Protein AF-A0A954XDG3-F1 (afdb_monomer_lite)

Foldseek 3Di:
DVVVVVVVVQVVPPPVDHDQEEEDEDAPPDEDQDPVNVVCCVPPNQDQRYWYKYAHLNVLDIWIWGQDNDPVPRIDTDQADDQDDPPVCVVVSVVVVCQQCLVDPDDDPPVDCPDPPVDGDRRNNRHDPPCPVVVVVVVVVVVVVVVVVVVVCCVVVDDDPPDPPVVVVVVVVVVVVVD

Radius of gyration: 33.52 Å; chains: 1; bounding box: 81×83×74 Å

Secondary structure (DSSP, 8-state):
-HHHHHHHHHHHS-TT----EEEEE-TTT-S---HHHHHHHHHHS-STT-EEEEEETTTTEEEEEEE---SSSSEEE-S-------GGGHHHHHHHHHHHTTSSPPPP-TTS--TT-SSPPP----S--TTHHHHHHHHHHHHHHHHHHHHHHHHHHSPPP----HHHHHHHHHHHT--

pLDDT: mean 76.62, std 15.87, range [38.91, 96.69]

Structure (mmCIF, N/CA/C/O backbone):
data_AF-A0A954XDG3-F1
#
_entry.id   AF-A0A954XDG3-F1
#
loop_
_atom_site.group_PDB
_atom_site.id
_atom_site.type_symbol
_atom_site.label_atom_id
_atom_site.label_alt_id
_atom_site.label_comp_id
_atom_site.label_asym_id
_atom_site.label_entity_id
_atom_site.label_seq_id
_atom_site.pdbx_PDB_ins_code
_atom_site.Cartn_x
_atom_site.Cartn_y
_atom_site.Cartn_z
_atom_site.occupancy
_atom_site.B_iso_or_equiv
_atom_site.auth_seq_id
_atom_site.auth_comp_id
_atom_site.auth_asym_id
_atom_site.auth_atom_id
_atom_site.pdbx_PDB_model_num
ATOM 1 N N . GLU A 1 1 ? -0.488 22.917 13.596 1.00 57.91 1 GLU A N 1
ATOM 2 C CA . GLU A 1 1 ? -1.842 22.960 13.000 1.00 57.91 1 GLU A CA 1
ATOM 3 C C . GLU A 1 1 ? -2.257 21.667 12.281 1.00 57.91 1 GLU A C 1
ATOM 5 O O . GLU A 1 1 ? -3.209 21.049 12.736 1.00 57.91 1 GLU A O 1
ATOM 10 N N . THR A 1 2 ? -1.577 21.178 11.231 1.00 58.59 2 THR A N 1
ATOM 11 C CA . THR A 1 2 ? -2.041 19.975 10.484 1.00 58.59 2 THR A CA 1
ATOM 12 C C . THR A 1 2 ? -2.008 18.666 11.292 1.00 58.59 2 THR A C 1
ATOM 14 O O . THR A 1 2 ? -2.936 17.867 11.212 1.00 58.59 2 THR A O 1
ATOM 17 N N . TRP A 1 3 ? -0.974 18.454 12.113 1.00 61.69 3 TRP A N 1
ATOM 18 C CA . TRP A 1 3 ? -0.787 17.210 12.879 1.00 61.69 3 TRP A CA 1
ATOM 19 C C . TRP A 1 3 ? -1.706 17.089 14.098 1.00 61.69 3 TRP A C 1
ATOM 21 O O . TRP A 1 3 ? -2.221 16.012 14.382 1.00 61.69 3 TRP A O 1
ATOM 31 N N . GLU A 1 4 ? -1.988 18.204 14.775 1.00 65.38 4 GLU A N 1
ATOM 32 C CA . GLU A 1 4 ? -2.958 18.252 15.880 1.00 65.38 4 GLU A CA 1
ATOM 33 C C . GLU A 1 4 ? -4.371 17.906 15.405 1.00 65.38 4 GLU A C 1
ATOM 35 O O . GLU A 1 4 ? -5.149 17.314 16.151 1.00 65.38 4 GLU A O 1
ATOM 40 N N . LYS A 1 5 ? -4.694 18.233 14.147 1.00 70.31 5 LYS A N 1
ATOM 41 C CA . LYS A 1 5 ? -5.967 17.865 13.532 1.00 70.31 5 LYS A CA 1
ATOM 42 C C . LYS A 1 5 ? -6.102 16.349 13.369 1.00 70.31 5 LYS A C 1
ATOM 44 O O . LYS A 1 5 ? -7.153 15.822 13.707 1.00 70.31 5 LYS A O 1
ATOM 49 N N . ILE A 1 6 ? -5.047 15.652 12.931 1.00 66.19 6 ILE A N 1
ATOM 50 C CA . ILE A 1 6 ? -5.046 14.183 12.793 1.00 66.19 6 ILE A CA 1
ATOM 51 C C . ILE A 1 6 ? -5.203 13.512 14.158 1.00 66.19 6 ILE A C 1
ATOM 53 O O . ILE A 1 6 ? -6.022 12.607 14.301 1.00 66.19 6 ILE A O 1
ATOM 57 N N . THR A 1 7 ? -4.470 13.975 15.177 1.00 68.44 7 THR A N 1
ATOM 58 C CA . THR A 1 7 ? -4.616 13.454 16.545 1.00 68.44 7 THR A CA 1
ATOM 59 C C . THR A 1 7 ? -6.043 13.637 17.051 1.00 68.44 7 THR A C 1
ATOM 61 O O . THR A 1 7 ? -6.648 12.681 17.527 1.00 68.44 7 THR A O 1
ATOM 64 N N . ARG A 1 8 ? -6.611 14.837 16.874 1.00 73.62 8 ARG A N 1
ATOM 65 C CA . ARG A 1 8 ? -7.985 15.146 17.282 1.00 73.62 8 ARG A CA 1
ATOM 66 C C . ARG A 1 8 ? -9.009 14.297 16.535 1.00 73.62 8 ARG A C 1
ATOM 68 O O . ARG A 1 8 ? -9.916 13.764 17.157 1.00 73.62 8 ARG A O 1
ATOM 75 N N . GLU A 1 9 ? -8.881 14.152 15.220 1.00 71.69 9 GLU A N 1
ATOM 76 C CA . GLU A 1 9 ? -9.778 13.295 14.439 1.00 71.69 9 GLU A CA 1
ATOM 77 C C . GLU A 1 9 ? -9.687 11.842 14.907 1.00 71.69 9 GLU A C 1
ATOM 79 O O . GLU A 1 9 ? -10.722 11.216 15.114 1.00 71.69 9 GLU A O 1
ATOM 84 N N . ARG A 1 10 ? -8.479 11.329 15.177 1.00 69.12 10 ARG A N 1
ATOM 85 C CA . ARG A 1 10 ? -8.280 9.974 15.711 1.00 69.12 10 ARG A CA 1
ATOM 86 C C . ARG A 1 10 ? -8.933 9.777 17.081 1.00 69.12 10 ARG A C 1
ATOM 88 O O . ARG A 1 10 ? -9.457 8.703 17.340 1.00 69.12 10 ARG A O 1
ATOM 95 N N . GLU A 1 11 ? -8.902 10.788 17.945 1.00 69.62 11 GLU A N 1
ATOM 96 C CA . GLU A 1 11 ? -9.567 10.762 19.257 1.00 69.62 11 GLU A CA 1
ATOM 97 C C . GLU A 1 11 ? -11.096 10.851 19.157 1.00 69.62 11 GLU A C 1
ATOM 99 O O . GLU A 1 11 ? -11.797 10.347 20.031 1.00 69.62 11 GLU A O 1
ATOM 104 N N . LEU A 1 12 ? -11.616 11.470 18.094 1.00 75.50 12 LEU A N 1
ATOM 105 C CA . LEU A 1 12 ? -13.051 11.586 17.828 1.00 75.50 12 LEU A CA 1
ATOM 106 C C . LEU A 1 12 ? -13.643 10.349 17.136 1.00 75.50 12 LEU A C 1
ATOM 108 O O . LEU A 1 12 ? -14.869 10.242 17.046 1.00 75.50 12 LEU A O 1
ATOM 112 N N . PHE A 1 13 ? -12.812 9.425 16.635 1.00 70.50 13 PHE A N 1
ATOM 113 C CA . PHE A 1 13 ? -13.305 8.182 16.047 1.00 70.50 13 PHE A CA 1
ATOM 114 C C . PHE A 1 13 ? -14.036 7.340 17.108 1.00 70.50 13 PHE A C 1
ATOM 116 O O . PHE A 1 13 ? -13.550 7.216 18.236 1.00 70.50 13 PHE A O 1
ATOM 123 N N . PRO A 1 14 ? -15.200 6.749 16.772 1.00 75.62 14 PRO A N 1
ATOM 124 C CA . PRO A 1 14 ? -15.924 5.875 17.688 1.00 75.62 14 PRO A CA 1
ATOM 125 C C . PRO A 1 14 ? -15.018 4.772 18.235 1.00 75.62 14 PRO A C 1
ATOM 127 O O . PRO A 1 14 ? -14.238 4.196 17.486 1.00 75.62 14 PRO A O 1
ATOM 130 N N . ALA A 1 15 ? -15.154 4.420 19.516 1.00 71.62 15 ALA A N 1
ATOM 131 C CA . ALA A 1 15 ? -14.307 3.401 20.153 1.00 71.62 15 ALA A CA 1
ATOM 132 C C . ALA A 1 15 ? -14.376 2.018 19.468 1.00 71.62 15 ALA A C 1
ATOM 134 O O . ALA A 1 15 ? -13.465 1.206 19.597 1.00 71.62 15 ALA A O 1
ATOM 135 N N . GLU A 1 16 ? -15.459 1.760 18.734 1.00 77.62 16 GLU A N 1
ATOM 136 C CA . GLU A 1 16 ? -15.683 0.557 17.925 1.00 77.62 16 GLU A CA 1
ATOM 137 C C . GLU A 1 16 ? -14.979 0.580 16.554 1.00 77.62 16 GLU A C 1
ATOM 139 O O . GLU A 1 16 ? -14.867 -0.457 15.902 1.00 77.62 16 GLU A O 1
ATOM 144 N N . LEU A 1 17 ? -14.482 1.741 16.116 1.00 76.44 17 LEU A N 1
ATOM 145 C CA . LEU A 1 17 ? -13.760 1.933 14.863 1.00 76.44 17 LEU A CA 1
ATOM 146 C C . LEU A 1 17 ? -12.324 2.359 15.154 1.00 76.44 17 LEU A C 1
ATOM 148 O O . LEU A 1 17 ? -12.042 3.501 15.508 1.00 76.44 17 LEU A O 1
ATOM 152 N N . GLN A 1 18 ? -11.390 1.437 14.947 1.00 75.62 18 GLN A N 1
ATOM 153 C CA . GLN A 1 18 ? -9.973 1.741 15.051 1.00 75.62 18 GLN A CA 1
ATOM 154 C C . GLN A 1 18 ? -9.417 2.167 13.690 1.00 75.62 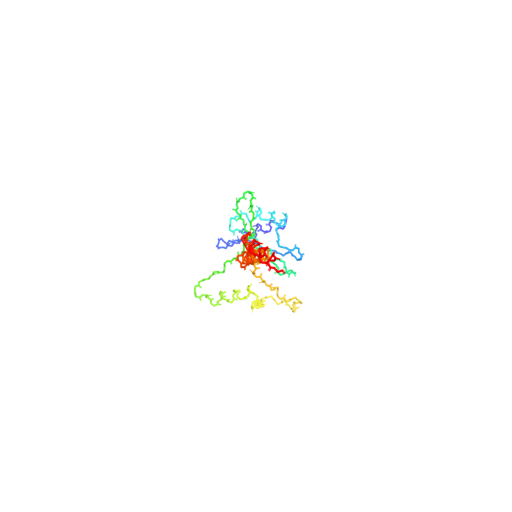18 GLN A C 1
ATOM 156 O O . GLN A 1 18 ? -9.624 1.497 12.678 1.00 75.62 18 GLN A O 1
ATOM 161 N N . MET A 1 19 ? -8.656 3.259 13.672 1.00 81.62 19 MET A N 1
ATOM 162 C CA . MET A 1 19 ? -7.829 3.612 12.522 1.00 81.62 19 MET A CA 1
ATOM 163 C C . MET A 1 19 ? -6.687 2.593 12.393 1.00 81.62 19 MET A C 1
ATOM 165 O O . MET A 1 19 ? -5.922 2.411 13.337 1.00 81.62 19 MET A O 1
ATOM 169 N N . VAL A 1 20 ? -6.599 1.924 11.241 1.00 85.75 20 VAL A N 1
ATOM 170 C CA . VAL A 1 20 ? -5.645 0.823 10.982 1.00 85.75 20 VAL A CA 1
ATOM 171 C C . VAL A 1 20 ? -4.482 1.224 10.074 1.00 85.75 20 VAL A C 1
ATOM 173 O O . VAL A 1 20 ? -3.655 0.395 9.715 1.00 85.75 20 VAL A O 1
ATOM 176 N N . GLY A 1 21 ? -4.426 2.479 9.636 1.00 89.69 21 GLY A N 1
ATOM 177 C CA . GLY A 1 21 ? -3.402 2.908 8.699 1.00 89.69 21 GLY A CA 1
ATOM 178 C C . GLY A 1 21 ? -3.742 4.186 7.956 1.00 89.69 21 GLY A C 1
ATOM 179 O O . GLY A 1 21 ? -4.712 4.877 8.274 1.00 89.69 21 GLY A O 1
ATOM 180 N N . TRP A 1 22 ? -2.935 4.466 6.939 1.00 90.31 22 TRP A N 1
ATOM 181 C CA . TRP A 1 22 ? -3.052 5.641 6.084 1.00 90.31 22 TRP A CA 1
ATOM 182 C C . TRP A 1 22 ? -2.593 5.334 4.657 1.00 90.31 22 TRP A C 1
ATOM 184 O O . TRP A 1 22 ? -1.975 4.302 4.388 1.00 90.31 22 TRP A O 1
ATOM 194 N N . TYR A 1 23 ? -2.928 6.218 3.720 1.00 92.81 23 TYR A N 1
ATOM 195 C CA . TYR A 1 23 ? -2.488 6.096 2.336 1.00 92.81 23 TYR A CA 1
ATOM 196 C C . TYR A 1 23 ? -2.166 7.460 1.737 1.00 92.81 23 TYR A C 1
ATOM 198 O O . TYR A 1 23 ? -2.760 8.472 2.118 1.00 92.81 23 TYR A O 1
ATOM 206 N N . HIS A 1 24 ? -1.259 7.474 0.765 1.00 92.06 24 HIS A N 1
ATOM 207 C CA . HIS A 1 24 ? -0.933 8.660 -0.020 1.00 92.06 24 HIS A CA 1
ATOM 208 C C . HIS A 1 24 ? -0.394 8.293 -1.403 1.00 92.06 24 HIS A C 1
ATOM 210 O O . HIS A 1 24 ? -0.148 7.127 -1.729 1.00 92.06 24 HIS A O 1
ATOM 216 N N . THR A 1 25 ? -0.240 9.309 -2.248 1.00 91.06 25 THR A N 1
ATOM 217 C CA . THR A 1 25 ? 0.239 9.149 -3.621 1.00 91.06 25 THR A CA 1
ATOM 218 C C . THR A 1 25 ? 1.624 9.743 -3.815 1.00 91.06 25 THR A C 1
ATOM 220 O O . THR A 1 25 ? 1.877 10.859 -3.364 1.00 91.06 25 THR A O 1
ATOM 223 N N . HIS A 1 26 ? 2.458 9.057 -4.591 1.00 93.25 26 HIS A N 1
ATOM 224 C CA . HIS A 1 26 ? 3.736 9.534 -5.119 1.00 93.25 26 HIS A CA 1
ATOM 225 C C . HIS A 1 26 ? 3.669 9.559 -6.655 1.00 93.25 26 HIS A C 1
ATOM 227 O O . HIS A 1 26 ? 4.017 8.564 -7.290 1.00 93.25 26 HIS A O 1
ATOM 233 N N . PRO A 1 27 ? 3.180 10.647 -7.280 1.00 92.81 27 PRO A N 1
ATOM 234 C CA . PRO A 1 27 ? 3.069 10.709 -8.735 1.00 92.81 27 PRO A CA 1
ATOM 235 C C . PRO A 1 27 ? 4.447 10.663 -9.412 1.00 92.81 27 PRO A C 1
ATOM 237 O O . PRO A 1 27 ? 5.225 11.605 -9.291 1.00 92.81 27 PRO A O 1
ATOM 240 N N . ASP A 1 28 ? 4.732 9.571 -10.125 1.00 91.12 28 ASP A N 1
ATOM 241 C CA . ASP A 1 28 ? 5.955 9.329 -10.910 1.00 91.12 28 ASP A CA 1
ATOM 242 C C . ASP A 1 28 ? 7.279 9.272 -10.118 1.00 91.12 28 ASP A C 1
ATOM 244 O O . ASP A 1 28 ? 8.370 9.425 -10.671 1.00 91.12 28 ASP A O 1
ATOM 248 N N . TRP A 1 29 ? 7.223 9.034 -8.808 1.00 92.38 29 TRP A N 1
ATOM 249 C CA . TRP A 1 29 ? 8.427 8.895 -7.970 1.00 92.38 29 TRP A CA 1
ATOM 250 C C . TRP A 1 29 ? 8.726 7.433 -7.623 1.00 92.38 29 TRP A C 1
ATOM 252 O O . TRP A 1 29 ? 9.826 7.110 -7.172 1.00 92.38 29 TRP A O 1
ATOM 262 N N . GLY A 1 30 ? 7.775 6.530 -7.863 1.00 90.19 30 GLY A N 1
ATOM 263 C CA . GLY A 1 30 ? 7.811 5.157 -7.388 1.00 90.19 30 GLY A CA 1
ATOM 264 C C . GLY A 1 30 ? 7.286 4.991 -5.959 1.00 90.19 30 GLY A C 1
ATOM 265 O O . GLY A 1 30 ? 6.835 5.923 -5.293 1.00 90.19 30 GLY A O 1
ATOM 266 N N . VAL A 1 31 ? 7.338 3.747 -5.491 1.00 91.88 31 VAL A N 1
ATOM 267 C CA . VAL A 1 31 ? 6.664 3.294 -4.272 1.00 91.88 31 VAL A CA 1
ATOM 268 C C . VAL A 1 31 ? 7.683 3.034 -3.168 1.00 91.88 31 VAL A C 1
ATOM 270 O O . VAL A 1 31 ? 8.338 1.992 -3.135 1.00 91.88 31 VAL A O 1
ATOM 273 N N . PHE A 1 32 ? 7.801 3.984 -2.248 1.00 93.94 32 PHE A N 1
ATOM 274 C CA . PHE A 1 32 ? 8.661 3.914 -1.068 1.00 93.94 32 PHE A CA 1
ATOM 275 C C . PHE A 1 32 ? 8.136 4.869 0.010 1.00 93.94 32 PHE A C 1
ATOM 277 O O . PHE A 1 32 ? 7.343 5.758 -0.294 1.00 93.94 32 PHE A O 1
ATOM 284 N N . LEU A 1 33 ? 8.596 4.701 1.250 1.00 92.69 33 LEU A N 1
ATOM 285 C CA . LEU A 1 33 ? 8.360 5.667 2.323 1.00 92.69 33 LEU A CA 1
ATOM 286 C C . LEU A 1 33 ? 9.531 6.648 2.388 1.00 92.69 33 LEU A C 1
ATOM 288 O O . LEU A 1 33 ? 10.679 6.251 2.592 1.00 92.69 33 LEU A O 1
ATOM 292 N N . SER A 1 34 ? 9.242 7.930 2.191 1.00 93.06 34 SER A N 1
ATOM 293 C CA . SER A 1 34 ? 10.193 9.022 2.372 1.00 93.06 34 SER A CA 1
ATOM 294 C C . SER A 1 34 ? 10.511 9.250 3.855 1.00 93.06 34 SER A C 1
ATOM 296 O O . SER A 1 34 ? 9.876 8.692 4.749 1.00 93.06 34 SER A O 1
ATOM 298 N N . HIS A 1 35 ? 11.478 10.124 4.143 1.00 90.81 35 HIS A N 1
ATOM 299 C CA . HIS A 1 35 ? 11.792 10.493 5.526 1.00 90.81 35 HIS A CA 1
ATOM 300 C C . HIS A 1 35 ? 10.597 11.144 6.248 1.00 90.81 35 HIS A C 1
ATOM 302 O O . HIS A 1 35 ? 10.382 10.902 7.433 1.00 90.81 35 HIS A O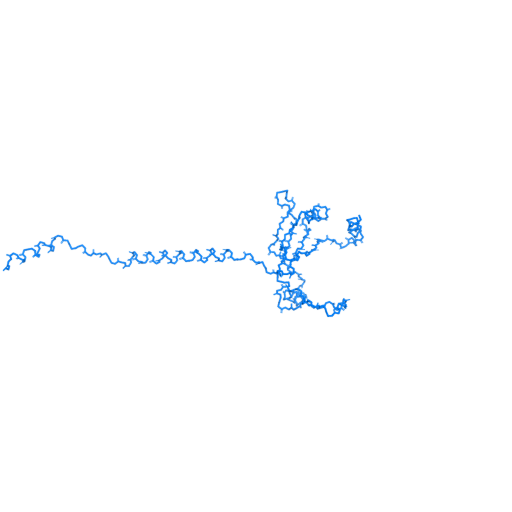 1
ATOM 308 N N . MET A 1 36 ? 9.793 11.931 5.524 1.00 91.12 36 MET A N 1
ATOM 309 C CA . MET A 1 36 ? 8.563 12.519 6.061 1.00 91.12 36 MET A CA 1
ATOM 310 C C . MET A 1 36 ? 7.501 11.444 6.323 1.00 91.12 36 MET A C 1
ATOM 312 O O . MET A 1 36 ? 6.838 11.475 7.355 1.00 91.12 36 MET A O 1
ATOM 316 N N . ASP A 1 37 ? 7.380 10.455 5.437 1.00 93.19 37 ASP A N 1
ATOM 317 C CA . ASP A 1 37 ? 6.424 9.358 5.625 1.00 93.19 37 ASP A CA 1
ATOM 318 C C . ASP A 1 37 ? 6.801 8.506 6.839 1.00 93.19 37 ASP A C 1
ATOM 320 O O . ASP A 1 37 ? 5.945 8.146 7.644 1.00 93.19 37 ASP A O 1
ATOM 324 N N . MET A 1 38 ? 8.099 8.249 7.020 1.00 91.81 38 MET A N 1
ATOM 325 C CA . MET A 1 38 ? 8.615 7.573 8.208 1.00 91.81 38 MET A CA 1
ATOM 326 C C . MET A 1 38 ? 8.307 8.360 9.482 1.00 91.81 38 MET A C 1
ATOM 328 O O . MET A 1 38 ? 7.893 7.758 10.465 1.00 91.81 38 MET A O 1
ATOM 332 N N . PHE A 1 39 ? 8.413 9.693 9.469 1.00 90.69 39 PHE A N 1
ATOM 333 C CA . PHE A 1 39 ? 8.003 10.514 10.611 1.00 90.69 39 PHE A CA 1
ATOM 334 C C . PHE A 1 39 ? 6.522 10.299 10.975 1.00 90.69 39 PHE A C 1
ATOM 336 O O . PHE A 1 39 ? 6.197 10.169 12.155 1.00 90.69 39 PHE A O 1
ATOM 343 N N . ILE A 1 40 ? 5.628 10.208 9.987 1.00 88.00 40 ILE A N 1
ATOM 344 C CA . ILE A 1 40 ? 4.197 9.950 10.216 1.00 88.00 40 ILE A CA 1
ATOM 345 C C . ILE A 1 40 ? 3.990 8.557 10.812 1.00 88.00 40 ILE A C 1
ATOM 347 O O . ILE A 1 40 ? 3.289 8.410 11.817 1.00 88.00 40 ILE A O 1
ATOM 351 N N . CYS A 1 41 ? 4.624 7.542 10.224 1.00 89.94 41 CYS A N 1
ATOM 352 C CA . CYS A 1 41 ? 4.554 6.175 10.728 1.00 89.94 41 CYS A CA 1
ATOM 353 C C . CYS A 1 41 ? 5.031 6.096 12.182 1.00 89.94 41 CYS A C 1
ATOM 355 O O . CYS A 1 41 ? 4.317 5.588 13.041 1.00 89.94 41 CYS A O 1
ATOM 357 N N . ASP A 1 42 ? 6.178 6.699 12.479 1.00 88.94 42 ASP A N 1
ATOM 358 C CA . ASP A 1 42 ? 6.822 6.657 13.789 1.00 88.94 42 ASP A CA 1
ATOM 359 C C . ASP A 1 42 ? 5.961 7.239 14.916 1.00 88.94 42 ASP A C 1
ATOM 361 O O . ASP A 1 42 ? 5.987 6.725 16.038 1.00 88.94 42 ASP A O 1
ATOM 365 N N . HIS A 1 43 ? 5.207 8.302 14.627 1.00 87.56 43 HIS A N 1
ATOM 366 C CA . HIS A 1 43 ? 4.449 9.045 15.635 1.00 87.56 43 HIS A CA 1
ATOM 367 C C . HIS A 1 43 ? 2.973 8.638 15.707 1.00 87.56 43 HIS A C 1
ATOM 369 O O . HIS A 1 43 ? 2.367 8.739 16.775 1.00 87.56 43 HIS A O 1
ATOM 375 N N . PHE A 1 44 ? 2.384 8.174 14.600 1.00 85.75 44 PHE A N 1
ATOM 376 C CA . PHE A 1 44 ? 0.938 7.941 14.514 1.00 85.75 44 PHE A CA 1
ATOM 377 C C . PHE A 1 44 ? 0.547 6.494 14.207 1.00 85.75 44 PHE A C 1
ATOM 379 O O . PHE A 1 44 ? -0.527 6.084 14.654 1.00 85.75 44 PHE A O 1
ATOM 386 N N . PHE A 1 45 ? 1.400 5.743 13.501 1.00 87.12 45 PHE A N 1
ATOM 387 C CA . PHE A 1 45 ? 1.103 4.425 12.922 1.00 87.12 45 PHE A CA 1
ATOM 388 C C . PHE A 1 45 ? 2.228 3.408 13.190 1.00 87.12 45 PHE A C 1
ATOM 390 O O . PHE A 1 45 ? 2.755 2.777 12.274 1.00 87.12 45 PHE A O 1
ATOM 397 N N . ASN A 1 46 ? 2.644 3.297 14.452 1.00 86.62 46 ASN A N 1
ATOM 398 C CA . ASN A 1 46 ? 3.787 2.491 14.891 1.00 86.62 46 ASN A CA 1
ATOM 399 C C . ASN A 1 46 ? 3.380 1.192 15.611 1.00 86.62 46 ASN A C 1
ATOM 401 O O . ASN A 1 46 ? 4.180 0.605 16.348 1.00 86.62 46 ASN A O 1
ATOM 405 N N . LYS A 1 47 ? 2.131 0.745 15.445 1.00 86.88 47 LYS A N 1
ATOM 406 C CA . LYS A 1 47 ? 1.643 -0.517 16.011 1.00 86.88 47 LYS A CA 1
ATOM 407 C C . LYS A 1 47 ? 1.749 -1.641 14.980 1.00 86.88 47 LYS A C 1
ATOM 409 O O . LYS A 1 47 ? 1.637 -1.380 13.789 1.00 86.88 47 LYS A O 1
ATOM 414 N N . PRO A 1 48 ? 1.857 -2.912 15.407 1.00 84.00 48 PRO A N 1
ATOM 415 C CA . PRO A 1 48 ? 2.018 -4.046 14.487 1.00 84.00 48 PRO A CA 1
ATOM 416 C C . PRO A 1 48 ? 0.926 -4.216 13.417 1.00 84.00 48 PRO A C 1
ATOM 418 O O . PRO A 1 48 ? 1.169 -4.853 12.398 1.00 84.00 48 PRO A O 1
ATOM 421 N N . LEU A 1 49 ? -0.284 -3.699 13.656 1.00 84.81 49 LEU A N 1
ATOM 422 C CA . LEU A 1 49 ? -1.402 -3.769 12.705 1.00 84.81 49 LEU A CA 1
ATOM 423 C C . LEU A 1 49 ? -1.565 -2.495 11.873 1.00 84.81 49 LEU A C 1
ATOM 425 O O . LEU A 1 49 ? -2.444 -2.452 11.014 1.00 84.81 49 LEU A O 1
ATOM 429 N N . ASP A 1 50 ? -0.746 -1.477 12.128 1.00 88.75 50 ASP A N 1
ATOM 430 C CA . ASP A 1 50 ? -0.794 -0.246 11.363 1.00 88.75 50 ASP A CA 1
ATOM 431 C C . ASP A 1 50 ? -0.088 -0.446 10.018 1.00 88.75 50 ASP A C 1
ATOM 433 O O . ASP A 1 50 ? 1.011 -1.010 9.933 1.00 88.75 50 ASP A O 1
ATOM 437 N N . VAL A 1 51 ? -0.735 0.023 8.953 1.00 91.69 51 VAL A N 1
ATOM 438 C CA . VAL A 1 51 ? -0.232 -0.098 7.582 1.00 91.69 51 VAL A CA 1
ATOM 439 C C . VAL A 1 51 ? -0.192 1.247 6.860 1.00 91.69 51 VAL A C 1
ATOM 441 O O . VAL A 1 51 ? -1.024 2.124 7.090 1.00 91.69 51 VAL A O 1
ATOM 444 N N . ALA A 1 52 ? 0.760 1.400 5.942 1.00 94.12 52 ALA A N 1
ATOM 445 C CA . ALA A 1 52 ? 0.815 2.521 5.008 1.00 94.12 52 ALA A CA 1
ATOM 446 C C . ALA A 1 52 ? 0.689 2.016 3.566 1.00 94.12 52 ALA A C 1
ATOM 448 O O . ALA A 1 52 ? 1.383 1.075 3.177 1.00 94.12 52 ALA A O 1
ATOM 449 N N . LEU A 1 53 ? -0.178 2.638 2.767 1.00 93.06 53 LEU A N 1
ATOM 450 C CA . LEU A 1 53 ? -0.308 2.362 1.336 1.00 93.06 53 LEU A CA 1
ATOM 451 C C . LEU A 1 53 ? 0.235 3.532 0.517 1.00 93.06 53 LEU A C 1
ATOM 453 O O . LEU A 1 53 ? -0.327 4.624 0.540 1.00 93.06 53 LEU A O 1
ATOM 457 N N . VAL A 1 54 ? 1.273 3.270 -0.273 1.00 92.62 54 VAL A N 1
ATOM 458 C CA . VAL A 1 54 ? 1.813 4.238 -1.237 1.00 92.62 54 VAL A CA 1
ATOM 459 C C . VAL A 1 54 ? 1.368 3.849 -2.639 1.00 92.62 54 VAL A C 1
ATOM 461 O O . VAL A 1 54 ? 1.521 2.693 -3.044 1.00 92.62 54 VAL A O 1
ATOM 464 N N . ILE A 1 55 ? 0.819 4.809 -3.381 1.00 90.25 55 ILE A N 1
ATOM 465 C CA . ILE A 1 55 ? 0.301 4.608 -4.739 1.00 90.25 55 ILE A CA 1
ATOM 466 C C . ILE A 1 55 ? 1.042 5.532 -5.706 1.00 90.25 55 ILE A C 1
ATOM 468 O O . ILE A 1 55 ? 1.037 6.747 -5.526 1.00 90.25 55 ILE A O 1
ATOM 472 N N . ASP A 1 56 ? 1.621 4.980 -6.769 1.00 87.38 56 ASP A N 1
ATOM 473 C CA . ASP A 1 56 ? 2.114 5.766 -7.901 1.00 87.38 56 ASP A CA 1
ATOM 474 C C . ASP A 1 56 ? 1.127 5.629 -9.074 1.00 87.38 56 ASP A C 1
ATOM 476 O O . ASP A 1 56 ? 1.164 4.630 -9.806 1.00 87.38 56 ASP A O 1
ATOM 480 N N . PRO A 1 57 ? 0.212 6.601 -9.260 1.00 84.06 57 PRO A N 1
ATOM 481 C CA . PRO A 1 57 ? -0.794 6.523 -10.314 1.00 84.06 57 PRO A CA 1
ATOM 482 C C . PRO A 1 57 ? -0.188 6.636 -11.718 1.00 84.06 57 PRO A C 1
ATOM 484 O O . PRO A 1 57 ? -0.745 6.076 -12.657 1.00 84.06 57 PRO A O 1
ATOM 487 N N . CYS A 1 58 ? 0.953 7.315 -11.870 1.00 83.56 58 CYS A N 1
ATOM 488 C CA . CYS A 1 58 ? 1.609 7.512 -13.162 1.00 83.56 58 CYS A CA 1
ATOM 489 C C . CYS A 1 58 ? 2.278 6.221 -13.647 1.00 83.56 58 CYS A C 1
ATOM 491 O O . CYS A 1 58 ? 2.237 5.903 -14.834 1.00 83.56 58 CYS A O 1
ATOM 493 N N . ARG A 1 59 ? 2.853 5.441 -12.724 1.00 81.75 59 ARG A N 1
ATOM 494 C CA . ARG A 1 59 ? 3.525 4.162 -13.028 1.00 81.75 59 ARG A CA 1
ATOM 495 C C . ARG A 1 59 ? 2.629 2.932 -12.868 1.00 81.75 59 ARG A C 1
ATOM 497 O O . ARG A 1 59 ? 3.052 1.807 -13.179 1.00 81.75 59 ARG A O 1
ATOM 504 N N . GLY A 1 60 ? 1.413 3.133 -12.356 1.00 79.62 60 GLY A N 1
ATOM 505 C CA . GLY A 1 60 ? 0.468 2.071 -12.012 1.00 79.62 60 GLY A CA 1
ATOM 506 C C . GLY A 1 60 ? 0.997 1.122 -10.931 1.00 79.62 60 GLY A C 1
ATOM 507 O O . GLY A 1 60 ? 0.617 -0.049 -10.920 1.00 79.62 60 GLY A O 1
ATOM 508 N N . ASP A 1 61 ? 1.901 1.600 -10.070 1.00 81.19 61 ASP A N 1
ATOM 509 C CA . ASP A 1 61 ? 2.570 0.815 -9.025 1.00 81.19 61 ASP A CA 1
ATOM 510 C C . ASP A 1 61 ? 1.980 1.129 -7.641 1.00 81.19 61 ASP A C 1
ATOM 512 O O . ASP A 1 61 ? 1.384 2.188 -7.423 1.00 81.19 61 ASP A O 1
ATOM 516 N N . ARG A 1 62 ? 2.115 0.194 -6.698 1.00 85.19 62 ARG A N 1
ATOM 517 C CA . ARG A 1 62 ? 1.689 0.382 -5.307 1.00 85.19 62 ARG A CA 1
ATOM 518 C C . ARG A 1 62 ? 2.482 -0.478 -4.334 1.00 85.19 62 ARG A C 1
ATOM 520 O O . ARG A 1 62 ? 3.090 -1.483 -4.701 1.00 85.19 62 ARG A O 1
ATOM 527 N N . GLY A 1 63 ? 2.428 -0.126 -3.059 1.00 89.12 63 GLY A N 1
ATOM 528 C CA . GLY A 1 63 ? 3.071 -0.909 -2.014 1.00 89.12 63 GLY A CA 1
ATOM 529 C C . GLY A 1 63 ? 2.427 -0.672 -0.671 1.00 89.12 63 GLY A C 1
ATOM 530 O O . GLY A 1 63 ? 2.216 0.467 -0.265 1.00 89.12 63 GLY A O 1
ATOM 531 N N . TRP A 1 64 ? 2.142 -1.777 0.002 1.00 91.94 64 TRP A N 1
ATOM 532 C CA . TRP A 1 64 ? 1.779 -1.787 1.406 1.00 91.94 64 TRP A CA 1
ATOM 533 C C . TRP A 1 64 ? 3.035 -1.920 2.249 1.00 91.94 64 TRP A C 1
ATOM 535 O O . TRP A 1 64 ? 3.912 -2.732 1.944 1.00 91.94 64 TRP A O 1
ATOM 545 N N . PHE A 1 65 ? 3.087 -1.156 3.324 1.00 92.62 65 PHE A N 1
ATOM 546 C CA . PHE A 1 65 ? 4.168 -1.141 4.286 1.00 92.62 65 PHE A CA 1
ATOM 547 C C . PHE A 1 65 ? 3.590 -1.452 5.661 1.00 92.62 65 PHE A C 1
ATOM 549 O O . PHE A 1 65 ? 2.672 -0.769 6.107 1.00 92.62 65 PHE A O 1
ATOM 556 N N . GLN A 1 66 ? 4.104 -2.498 6.302 1.00 90.50 66 GLN A N 1
ATOM 557 C CA . GLN A 1 66 ? 3.690 -2.913 7.640 1.00 90.50 66 GLN A CA 1
ATOM 558 C C . GLN A 1 66 ? 4.735 -2.503 8.671 1.00 90.50 66 GLN A C 1
ATOM 560 O O . GLN A 1 66 ? 5.940 -2.586 8.403 1.00 90.50 66 GLN A O 1
ATOM 565 N N . TRP A 1 67 ? 4.280 -2.139 9.864 1.00 89.94 67 TRP A N 1
ATOM 566 C CA . TRP A 1 67 ? 5.171 -1.953 10.999 1.00 89.94 67 TRP A CA 1
ATOM 567 C C . TRP A 1 67 ? 5.588 -3.305 11.584 1.00 89.94 67 TRP A C 1
ATOM 569 O O . TRP A 1 67 ? 4.746 -4.154 11.876 1.00 89.94 67 TRP A O 1
ATOM 579 N N . THR A 1 68 ? 6.887 -3.533 11.763 1.00 84.56 68 THR A N 1
ATOM 580 C CA . THR A 1 68 ? 7.389 -4.826 12.271 1.00 84.56 68 THR A CA 1
ATOM 581 C C . THR A 1 68 ? 7.579 -4.830 13.787 1.00 84.56 68 THR A C 1
ATOM 583 O O . THR A 1 68 ? 7.576 -5.893 14.403 1.00 84.56 68 THR A O 1
ATOM 586 N N . GLY A 1 69 ? 7.772 -3.653 14.390 1.00 79.19 69 GLY A N 1
ATOM 587 C CA . GLY A 1 69 ? 8.233 -3.519 15.773 1.00 79.19 69 GLY A CA 1
ATOM 588 C C . GLY A 1 69 ? 9.717 -3.860 15.990 1.00 79.19 69 GLY A C 1
ATOM 589 O O . GLY A 1 69 ? 10.195 -3.716 17.112 1.00 79.19 69 GLY A O 1
ATOM 590 N N . ASP A 1 70 ? 10.454 -4.272 14.951 1.00 84.44 70 ASP A N 1
ATOM 591 C CA . ASP A 1 70 ? 11.895 -4.538 15.014 1.00 84.44 70 ASP A CA 1
ATOM 592 C C . ASP A 1 70 ? 12.685 -3.221 14.868 1.00 84.44 70 ASP A C 1
ATOM 594 O O . ASP A 1 70 ? 12.500 -2.508 13.876 1.00 84.44 70 ASP A O 1
ATOM 598 N N . PRO A 1 71 ? 13.592 -2.876 15.802 1.00 80.06 71 PRO A N 1
ATOM 599 C CA . PRO A 1 71 ? 14.459 -1.704 15.674 1.00 80.06 71 PRO A CA 1
ATOM 600 C C . PRO A 1 71 ? 15.314 -1.679 14.396 1.00 80.06 71 PRO A C 1
ATOM 602 O O . PRO A 1 71 ? 15.624 -0.596 13.900 1.00 80.06 71 PRO A O 1
ATOM 605 N N . ASN A 1 72 ? 15.689 -2.844 13.860 1.00 84.25 72 ASN A N 1
ATOM 606 C CA . ASN A 1 72 ? 16.570 -2.970 12.697 1.00 84.25 72 ASN A CA 1
ATOM 607 C C . ASN A 1 72 ? 15.819 -2.950 11.358 1.00 84.25 72 ASN A C 1
ATOM 609 O O . ASN A 1 72 ? 16.393 -2.583 10.336 1.00 84.25 72 ASN A O 1
ATOM 613 N N . GLU A 1 73 ? 14.541 -3.325 11.349 1.00 85.50 73 GLU A N 1
ATOM 614 C CA . GLU A 1 73 ? 13.696 -3.354 10.150 1.00 85.50 73 GLU A CA 1
ATOM 615 C C . GLU A 1 73 ? 12.322 -2.777 10.483 1.00 85.50 73 GLU A C 1
ATOM 617 O O . GLU A 1 73 ? 11.310 -3.456 10.365 1.00 85.50 73 GLU A O 1
ATOM 622 N N . ARG A 1 74 ? 12.284 -1.519 10.930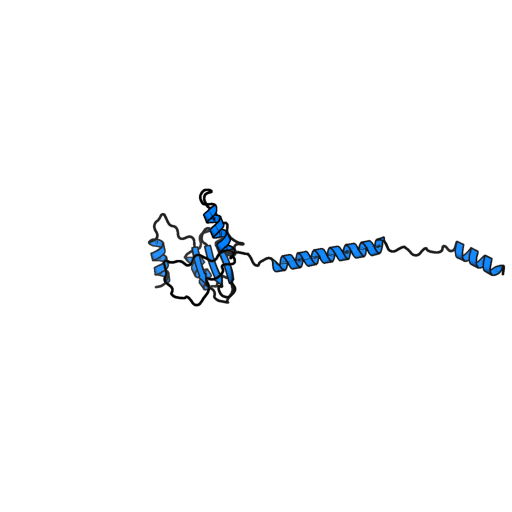 1.00 85.12 74 ARG A N 1
ATOM 623 C CA . ARG A 1 74 ? 11.086 -0.867 11.496 1.00 85.12 74 ARG A CA 1
ATOM 624 C C . ARG A 1 74 ? 9.831 -1.022 10.635 1.00 85.12 74 ARG A C 1
ATOM 626 O O . ARG A 1 74 ? 8.730 -1.195 11.155 1.00 85.12 74 ARG A O 1
ATOM 633 N N . VAL A 1 75 ? 10.018 -0.989 9.317 1.00 89.06 75 VAL A N 1
ATOM 634 C CA . VAL A 1 75 ? 8.961 -1.143 8.325 1.00 89.06 75 VAL A CA 1
ATOM 635 C C . VAL A 1 75 ? 9.378 -2.144 7.264 1.00 89.06 75 VAL A C 1
ATOM 637 O O . VAL A 1 75 ? 10.509 -2.113 6.782 1.00 89.06 75 VAL A O 1
ATOM 640 N N . ARG A 1 76 ? 8.422 -2.970 6.838 1.00 90.31 76 ARG A N 1
ATOM 641 C CA . ARG A 1 76 ? 8.594 -3.924 5.745 1.00 90.31 76 ARG A CA 1
ATOM 642 C C . ARG A 1 76 ? 7.565 -3.686 4.647 1.00 90.31 76 ARG A C 1
ATOM 644 O O . ARG A 1 76 ? 6.373 -3.586 4.935 1.00 90.31 76 ARG A O 1
ATOM 651 N N . ARG A 1 77 ? 7.997 -3.675 3.380 1.00 91.12 77 ARG A N 1
ATOM 652 C CA . ARG A 1 77 ? 7.068 -3.752 2.240 1.00 91.12 77 ARG A CA 1
ATOM 653 C C . ARG A 1 77 ? 6.462 -5.155 2.190 1.00 91.12 77 ARG A C 1
ATOM 655 O O . ARG A 1 77 ? 7.190 -6.142 2.121 1.00 91.12 77 ARG A O 1
ATOM 662 N N . THR A 1 78 ? 5.141 -5.253 2.239 1.00 88.06 78 THR A N 1
ATOM 663 C CA . THR A 1 78 ? 4.445 -6.543 2.148 1.00 88.06 78 THR A CA 1
ATOM 664 C C . THR A 1 78 ? 4.443 -7.042 0.700 1.00 88.06 78 THR A C 1
ATOM 666 O O . THR A 1 78 ? 4.408 -6.230 -0.226 1.00 88.06 78 THR A O 1
ATOM 669 N N . GLY A 1 79 ? 4.408 -8.362 0.505 1.00 82.31 79 GLY A N 1
ATOM 670 C CA . GLY A 1 79 ? 4.240 -8.971 -0.824 1.00 82.31 79 GLY A CA 1
ATOM 671 C C . GLY A 1 79 ? 2.800 -8.939 -1.358 1.00 82.31 79 GLY A C 1
ATOM 672 O O . GLY A 1 79 ? 2.537 -9.466 -2.432 1.00 82.31 79 GLY A O 1
ATOM 673 N N . GLY A 1 80 ? 1.845 -8.372 -0.611 1.00 78.38 80 GLY A N 1
ATOM 674 C CA . GLY A 1 80 ? 0.436 -8.331 -0.993 1.00 78.38 80 GLY A CA 1
ATOM 675 C C . GLY A 1 80 ? -0.503 -8.373 0.208 1.00 78.38 80 GLY A C 1
ATOM 676 O O . GLY A 1 80 ? -0.100 -8.150 1.348 1.00 78.38 80 GLY A O 1
ATOM 677 N N . PHE A 1 81 ? -1.771 -8.674 -0.054 1.00 80.88 81 PHE A N 1
ATOM 678 C CA . PHE A 1 81 ? -2.811 -8.777 0.965 1.00 80.88 81 PHE A CA 1
ATOM 679 C C . PHE A 1 81 ? -3.799 -9.889 0.619 1.00 80.88 81 PHE A C 1
ATOM 681 O O . PHE A 1 81 ? -3.962 -10.264 -0.542 1.00 80.88 81 PHE A O 1
ATOM 688 N N . TYR A 1 82 ? -4.489 -10.391 1.640 1.00 83.06 82 TYR A N 1
ATOM 689 C CA . TYR A 1 82 ? -5.596 -11.322 1.465 1.00 83.06 82 TYR A CA 1
ATOM 690 C C . TYR A 1 82 ? -6.916 -10.563 1.507 1.00 83.06 82 TYR A C 1
ATOM 692 O O . TYR A 1 82 ? -7.171 -9.786 2.427 1.00 83.06 82 TYR A O 1
ATOM 700 N N . LEU A 1 83 ? -7.784 -10.828 0.535 1.00 81.62 83 LEU A N 1
ATOM 701 C CA . LEU A 1 83 ? -9.182 -10.438 0.624 1.00 81.62 83 LEU A CA 1
ATOM 702 C C . LEU A 1 83 ? -9.953 -11.552 1.330 1.00 81.62 83 LEU A C 1
ATOM 704 O O . LEU A 1 83 ? -9.906 -12.709 0.913 1.00 81.62 83 LEU A O 1
ATOM 708 N N . THR A 1 84 ? -10.676 -11.205 2.391 1.00 84.50 84 THR A N 1
ATOM 709 C CA . THR A 1 84 ? -11.492 -12.163 3.142 1.00 84.50 84 THR A CA 1
ATOM 710 C C . THR A 1 84 ? -12.909 -11.632 3.303 1.00 84.50 84 THR A C 1
ATOM 712 O O . THR A 1 84 ? -13.134 -10.428 3.414 1.00 84.50 84 THR A O 1
ATOM 715 N N . ALA A 1 85 ? -13.886 -12.535 3.277 1.00 84.06 85 ALA A N 1
ATOM 716 C CA . ALA A 1 85 ? -15.285 -12.224 3.527 1.00 84.06 85 ALA A CA 1
ATOM 717 C C . ALA A 1 85 ? -16.007 -13.469 4.056 1.00 84.06 85 ALA A C 1
ATOM 719 O O . ALA A 1 85 ? -15.544 -14.598 3.887 1.00 84.06 85 ALA A O 1
ATOM 720 N N . SER A 1 86 ? -17.177 -13.271 4.664 1.00 88.00 86 SER A N 1
ATOM 721 C CA . SER A 1 86 ? -18.085 -14.379 4.971 1.00 88.00 86 SER A CA 1
ATOM 722 C C . SER A 1 86 ? -18.454 -15.141 3.694 1.00 88.00 86 SER A C 1
ATOM 724 O O . SER A 1 86 ? -18.664 -14.522 2.651 1.00 88.00 86 SER A O 1
ATOM 726 N N . ARG A 1 87 ? -18.624 -16.469 3.781 1.00 88.19 87 ARG A N 1
ATOM 727 C CA . ARG A 1 87 ? -19.033 -17.318 2.641 1.00 88.19 87 ARG A CA 1
ATOM 728 C C . ARG A 1 87 ? -20.299 -16.820 1.937 1.00 88.19 87 ARG A C 1
ATOM 730 O O . ARG A 1 87 ? -20.450 -16.999 0.736 1.00 88.19 87 ARG A O 1
ATOM 737 N N . PHE A 1 88 ? -21.192 -16.159 2.675 1.00 90.81 88 PHE A N 1
ATOM 738 C CA . PHE A 1 88 ? -22.430 -15.592 2.136 1.00 90.81 88 PHE A CA 1
ATOM 739 C C . PHE A 1 88 ? -22.196 -14.365 1.233 1.00 90.81 88 PHE A C 1
ATOM 741 O O . PHE A 1 88 ? -23.087 -13.986 0.483 1.00 90.81 88 PHE A O 1
ATOM 748 N N . ARG A 1 89 ? -20.998 -13.763 1.271 1.00 87.88 89 ARG A N 1
ATOM 749 C CA . ARG A 1 89 ? -20.569 -12.621 0.443 1.00 87.88 89 ARG A CA 1
ATOM 750 C C . ARG A 1 89 ? -19.545 -13.024 -0.630 1.00 87.88 89 ARG A C 1
ATOM 752 O O . ARG A 1 89 ? -18.825 -12.173 -1.140 1.00 87.88 89 ARG A O 1
ATOM 759 N N . ALA A 1 90 ? -19.472 -14.308 -0.996 1.00 83.69 90 ALA A N 1
ATOM 760 C CA . ALA A 1 90 ? -18.489 -14.812 -1.962 1.00 83.69 90 ALA A CA 1
ATOM 761 C C . ALA A 1 90 ? -18.550 -14.096 -3.327 1.00 83.69 90 ALA A C 1
ATOM 763 O O . ALA A 1 90 ? -17.513 -13.742 -3.878 1.00 83.69 90 ALA A O 1
ATOM 764 N N . ASN A 1 91 ? -19.754 -13.810 -3.835 1.00 82.50 91 ASN A N 1
ATOM 765 C CA . ASN A 1 91 ? -19.930 -13.082 -5.099 1.00 82.50 91 ASN A CA 1
ATOM 766 C C . ASN A 1 91 ? -19.355 -11.658 -5.039 1.00 82.50 91 ASN A C 1
ATOM 768 O O . ASN A 1 91 ? -18.774 -11.166 -6.003 1.00 82.50 91 ASN A O 1
ATOM 772 N N . GLU A 1 92 ? -19.510 -10.986 -3.899 1.00 81.38 92 GLU A N 1
ATOM 773 C CA . GLU A 1 92 ? -18.981 -9.640 -3.690 1.00 81.38 92 GLU A CA 1
ATOM 774 C C . GLU A 1 92 ? -17.456 -9.657 -3.572 1.00 81.38 92 GLU A C 1
ATOM 776 O O . GLU A 1 92 ? -16.783 -8.851 -4.210 1.00 81.38 92 GLU A O 1
ATOM 781 N N . LEU A 1 93 ? -16.912 -10.623 -2.826 1.00 85.44 93 LEU A N 1
ATOM 782 C CA . LEU A 1 93 ? -15.473 -10.856 -2.736 1.00 85.44 93 LEU A CA 1
ATOM 783 C C . LEU A 1 93 ? -14.863 -11.073 -4.127 1.00 85.44 93 LEU A C 1
ATOM 785 O O . LEU A 1 93 ? -13.890 -10.412 -4.474 1.00 85.44 93 LEU A O 1
ATOM 789 N N . GLN A 1 94 ? -15.480 -11.929 -4.947 1.00 85.56 94 GLN A N 1
ATOM 790 C CA . GLN A 1 94 ? -15.041 -12.197 -6.317 1.00 85.56 94 GLN A CA 1
ATOM 791 C C . GLN A 1 94 ? -15.057 -10.932 -7.185 1.00 85.56 94 GLN A C 1
ATOM 793 O O . GLN A 1 94 ? -14.124 -10.700 -7.954 1.00 85.56 94 GLN A O 1
ATOM 798 N N . ARG A 1 95 ? -16.086 -10.089 -7.040 1.00 81.81 95 ARG A N 1
ATOM 799 C CA . ARG A 1 95 ? -16.169 -8.806 -7.746 1.00 81.81 95 ARG A CA 1
ATOM 800 C C . ARG A 1 95 ? -15.038 -7.863 -7.335 1.00 81.81 95 ARG A C 1
ATOM 802 O O . ARG A 1 95 ? -14.406 -7.271 -8.205 1.00 81.81 95 ARG A O 1
ATOM 809 N N . TYR A 1 96 ? -14.751 -7.748 -6.037 1.00 78.75 96 TYR A N 1
ATOM 810 C CA . TYR A 1 96 ? -13.626 -6.946 -5.551 1.00 78.75 96 TYR A CA 1
ATOM 811 C C . TYR A 1 96 ? -12.282 -7.476 -6.048 1.00 78.75 96 TYR A C 1
ATOM 813 O O . TYR A 1 96 ? -11.458 -6.685 -6.496 1.00 78.75 96 TYR A O 1
ATOM 821 N N . THR A 1 97 ? -12.074 -8.794 -6.048 1.00 83.75 97 THR A N 1
ATOM 822 C CA . THR A 1 97 ? -10.870 -9.404 -6.627 1.00 83.75 97 THR A CA 1
ATOM 823 C C . THR A 1 97 ? -10.702 -9.008 -8.091 1.00 83.75 97 THR A C 1
ATOM 825 O O . THR A 1 97 ? -9.635 -8.545 -8.471 1.00 83.75 97 THR A O 1
ATOM 828 N N . GLN A 1 98 ? -11.756 -9.102 -8.904 1.00 80.94 98 GLN A N 1
ATOM 829 C CA . GLN A 1 98 ? -11.695 -8.724 -10.320 1.00 80.94 98 GLN A CA 1
ATOM 830 C C . GLN A 1 98 ? -11.370 -7.239 -10.528 1.00 80.94 98 GLN A C 1
ATOM 832 O O . GLN A 1 98 ? -10.610 -6.910 -11.436 1.00 80.94 98 GLN A O 1
ATOM 837 N N . ILE A 1 99 ? -11.910 -6.351 -9.688 1.00 75.19 99 ILE A N 1
ATOM 838 C CA . ILE A 1 99 ? -11.585 -4.917 -9.710 1.00 75.19 99 ILE A CA 1
ATOM 839 C C . ILE A 1 99 ? -10.097 -4.693 -9.411 1.00 75.19 99 ILE A C 1
ATOM 841 O O . ILE A 1 99 ? -9.412 -3.965 -10.125 1.00 75.19 99 ILE A O 1
ATOM 845 N N . LEU A 1 100 ? -9.583 -5.346 -8.370 1.00 75.75 100 LEU A N 1
ATOM 846 C CA . LEU A 1 100 ? -8.186 -5.241 -7.945 1.00 75.75 100 LEU A CA 1
ATOM 847 C C . LEU A 1 100 ? -7.203 -5.932 -8.906 1.00 75.75 100 LEU A C 1
ATOM 849 O O . LEU A 1 100 ? -6.023 -5.603 -8.946 1.00 75.75 100 LEU A O 1
ATOM 853 N N . GLU A 1 101 ? -7.673 -6.876 -9.710 1.00 76.31 101 GLU A N 1
ATOM 854 C CA . GLU A 1 101 ? -6.905 -7.461 -10.811 1.00 76.31 101 GLU A CA 1
ATOM 855 C C . GLU A 1 101 ? -6.989 -6.625 -12.100 1.00 76.31 101 GLU A C 1
ATOM 857 O O . GLU A 1 101 ? -6.425 -7.021 -13.117 1.00 76.31 101 GLU A O 1
ATOM 862 N N . GLY A 1 102 ? -7.717 -5.500 -12.093 1.00 71.25 102 GLY A N 1
ATOM 863 C CA . GLY A 1 102 ? -7.939 -4.670 -13.280 1.00 71.25 102 GLY A CA 1
ATOM 864 C C . GLY A 1 102 ? -8.809 -5.334 -14.355 1.00 71.25 102 GLY A C 1
ATOM 865 O O . GLY A 1 102 ? -8.825 -4.880 -15.494 1.00 71.25 102 GLY A O 1
ATOM 866 N N . LYS A 1 103 ? -9.525 -6.418 -14.020 1.00 74.75 103 LYS A N 1
ATOM 867 C CA . LYS A 1 103 ? -10.459 -7.119 -14.925 1.00 74.75 103 LYS A CA 1
ATOM 868 C C . LYS A 1 103 ? -11.812 -6.419 -15.021 1.00 74.75 103 LYS A C 1
ATOM 870 O O . LYS A 1 103 ? -12.542 -6.622 -15.987 1.00 74.75 103 LYS A O 1
ATOM 875 N N . LEU A 1 104 ? -12.159 -5.644 -13.998 1.00 65.69 104 LEU A N 1
ATOM 876 C CA . LEU A 1 104 ? -13.337 -4.789 -13.949 1.00 65.69 104 LEU A CA 1
ATOM 877 C C . LEU A 1 104 ? -12.910 -3.379 -13.555 1.00 65.69 104 LEU A C 1
ATOM 879 O O . LEU A 1 104 ? -12.065 -3.210 -12.678 1.00 65.69 104 LEU A O 1
ATOM 883 N N . ASP A 1 105 ? -13.548 -2.374 -14.142 1.00 62.03 105 ASP A N 1
ATOM 884 C CA . ASP A 1 105 ? -13.378 -1.001 -13.680 1.00 62.03 105 ASP A CA 1
ATOM 885 C C . ASP A 1 105 ? -13.968 -0.838 -12.274 1.00 62.03 105 ASP A C 1
ATOM 887 O O . ASP A 1 105 ? -15.032 -1.388 -11.953 1.00 62.03 105 ASP A O 1
ATOM 891 N N . MET A 1 106 ? -13.298 -0.049 -11.425 1.00 55.53 106 MET A N 1
ATOM 892 C CA . MET A 1 106 ? -13.911 0.407 -10.178 1.00 55.53 106 MET A CA 1
ATOM 893 C C . MET A 1 106 ? -15.222 1.115 -10.515 1.00 55.53 106 MET A C 1
ATOM 895 O O . MET A 1 106 ? -15.254 2.016 -11.355 1.00 55.53 106 MET A O 1
ATOM 899 N N . ALA A 1 107 ? -16.309 0.711 -9.852 1.00 53.12 107 ALA A N 1
ATOM 900 C CA . ALA A 1 107 ? -17.581 1.404 -9.981 1.00 53.12 107 ALA A CA 1
ATOM 901 C C . ALA A 1 107 ? -17.346 2.890 -9.680 1.00 53.12 107 ALA A C 1
ATOM 903 O O . ALA A 1 107 ? -1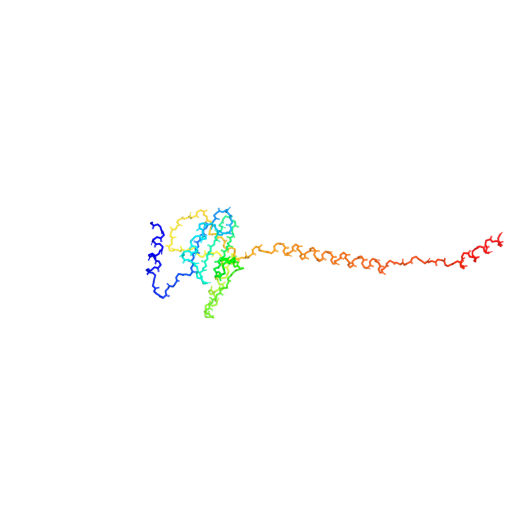6.877 3.224 -8.591 1.00 53.12 107 ALA A O 1
ATOM 904 N N . ARG A 1 108 ? -17.638 3.769 -10.650 1.00 49.31 108 ARG A N 1
ATOM 905 C CA . ARG A 1 108 ? -17.572 5.219 -10.434 1.00 49.31 108 ARG A CA 1
ATOM 906 C C . ARG A 1 108 ? -18.436 5.527 -9.219 1.00 49.31 108 ARG A C 1
ATOM 908 O O . ARG A 1 108 ? -19.621 5.194 -9.198 1.00 49.31 108 ARG A O 1
ATOM 915 N N . GLU A 1 109 ? -17.825 6.102 -8.195 1.00 44.19 109 GLU A N 1
ATOM 916 C CA . GLU A 1 109 ? -18.517 6.430 -6.962 1.00 44.19 109 GLU A CA 1
ATOM 917 C C . GLU A 1 109 ? -19.531 7.542 -7.257 1.00 44.19 109 GLU A C 1
ATOM 919 O O . GLU A 1 109 ? -19.192 8.716 -7.360 1.00 44.19 109 GLU A O 1
ATOM 924 N N . THR A 1 110 ? -20.801 7.171 -7.433 1.00 44.03 110 THR A N 1
ATOM 925 C CA . THR A 1 110 ? -21.889 8.084 -7.832 1.00 44.03 110 THR A CA 1
ATOM 926 C C . THR A 1 110 ? -22.206 9.159 -6.790 1.00 44.03 110 THR A C 1
ATOM 928 O O . THR A 1 110 ? -22.971 10.077 -7.074 1.00 44.03 110 THR A O 1
ATOM 931 N N . ARG A 1 111 ? -21.6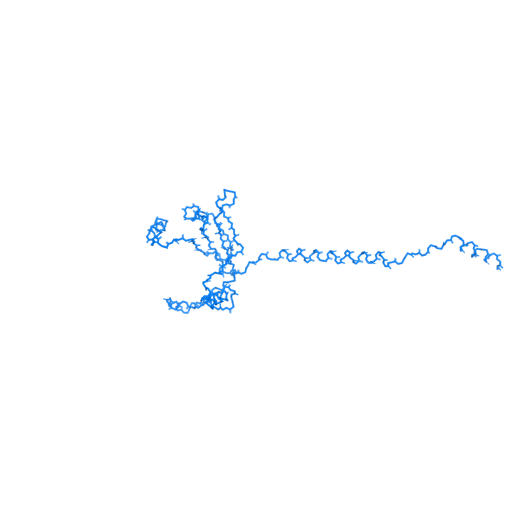23 9.066 -5.586 1.00 42.16 111 ARG A N 1
ATOM 932 C CA . ARG A 1 111 ? -21.778 10.042 -4.496 1.00 42.16 111 ARG A CA 1
ATOM 933 C C . ARG A 1 111 ? -20.928 11.302 -4.668 1.00 42.16 111 ARG A C 1
ATOM 935 O O . ARG A 1 111 ? -21.247 12.310 -4.045 1.00 42.16 111 ARG A O 1
ATOM 942 N N . PHE A 1 112 ? -19.908 11.276 -5.525 1.00 41.72 112 PHE A N 1
ATOM 943 C CA . PHE A 1 112 ? -19.124 12.457 -5.873 1.00 41.72 112 PHE A CA 1
ATOM 944 C C . PHE A 1 112 ? -19.362 12.784 -7.351 1.00 41.72 112 PHE A C 1
ATOM 946 O O . PHE A 1 112 ? -18.792 12.112 -8.213 1.00 41.72 112 PHE A O 1
ATOM 953 N N . PRO A 1 113 ? -20.194 13.789 -7.689 1.00 38.91 113 PRO A N 1
ATOM 954 C CA . PRO A 1 113 ? -20.351 14.250 -9.061 1.00 38.91 113 PRO A CA 1
ATOM 955 C C . PRO A 1 113 ? -19.099 15.044 -9.452 1.00 38.91 113 PRO A C 1
ATOM 957 O O . PRO A 1 113 ? -19.119 16.265 -9.571 1.00 38.91 113 PRO A O 1
ATOM 960 N N . ILE A 1 114 ? -17.973 14.351 -9.618 1.00 42.28 114 ILE A N 1
ATOM 961 C CA . ILE A 1 114 ? -16.833 14.896 -10.342 1.00 42.28 114 ILE A CA 1
ATOM 962 C C . ILE A 1 114 ? -17.236 14.800 -11.812 1.00 42.28 114 ILE A C 1
ATOM 964 O O . ILE A 1 114 ? -17.115 13.740 -12.431 1.00 42.28 114 ILE A O 1
ATOM 968 N N . GLY A 1 115 ? -17.826 15.884 -12.324 1.00 41.12 115 GLY A N 1
ATOM 969 C CA . GLY A 1 115 ? -18.119 16.038 -13.746 1.00 41.12 115 GLY A CA 1
ATOM 970 C C . GLY A 1 115 ? -16.889 15.669 -14.567 1.00 41.12 115 GLY A C 1
ATOM 971 O O . GLY A 1 115 ? -15.784 16.016 -14.159 1.00 41.12 115 GLY A O 1
ATOM 972 N N . ASP A 1 116 ? -17.101 14.894 -15.636 1.00 44.97 116 ASP A N 1
ATOM 973 C CA . ASP A 1 116 ? -16.121 14.470 -16.645 1.00 44.97 116 ASP A CA 1
ATOM 974 C C . ASP A 1 116 ? -14.658 14.607 -16.209 1.00 44.97 116 ASP A C 1
ATOM 976 O O . ASP A 1 116 ? -13.898 15.409 -16.750 1.00 44.97 116 ASP A O 1
ATOM 980 N N . ALA A 1 117 ? -14.264 13.838 -15.186 1.00 43.19 117 ALA A N 1
ATOM 981 C CA . ALA A 1 117 ? -12.870 13.779 -14.781 1.00 43.19 117 ALA A CA 1
ATOM 982 C C . ALA A 1 117 ? -12.047 13.355 -16.016 1.00 43.19 117 ALA A C 1
ATOM 984 O O . ALA A 1 117 ? -12.293 12.268 -16.547 1.00 43.19 117 ALA A O 1
ATOM 985 N N . PRO A 1 118 ? -11.084 14.171 -16.484 1.00 44.72 118 PRO A N 1
ATOM 986 C CA . PRO A 1 118 ? -10.337 13.915 -17.720 1.00 44.72 118 PRO A CA 1
ATOM 987 C C . PRO A 1 118 ? -9.357 12.740 -17.594 1.00 44.72 118 PRO A C 1
ATOM 989 O O . PRO A 1 118 ? -8.636 12.424 -18.538 1.00 44.72 118 PRO A O 1
ATOM 992 N N . TYR A 1 119 ? -9.330 12.087 -16.431 1.00 39.75 119 TYR A N 1
ATOM 993 C CA . TYR A 1 119 ? -8.449 10.977 -16.128 1.00 39.75 119 TYR A CA 1
ATOM 994 C C . TYR A 1 119 ? -9.284 9.710 -15.913 1.00 39.75 119 TYR A C 1
ATOM 996 O O . TYR A 1 119 ? -10.221 9.731 -15.106 1.00 39.75 119 TYR A O 1
ATOM 1004 N N . PRO A 1 120 ? -8.974 8.605 -16.616 1.00 45.38 120 PRO A N 1
ATOM 1005 C CA . PRO A 1 120 ? -9.582 7.317 -16.315 1.00 45.38 120 PRO A CA 1
ATOM 1006 C C . PRO A 1 120 ? -9.302 6.948 -14.855 1.00 45.38 120 PRO A C 1
ATOM 1008 O O . PRO A 1 120 ? -8.275 7.341 -14.294 1.00 45.38 120 PRO A O 1
ATOM 1011 N N . ALA A 1 121 ? -10.220 6.198 -14.235 1.00 46.50 121 ALA A N 1
ATOM 1012 C CA . ALA A 1 121 ? -9.993 5.669 -12.895 1.00 46.50 121 ALA A CA 1
ATOM 1013 C C . ALA A 1 121 ? -8.634 4.944 -12.887 1.00 46.50 121 ALA A C 1
ATOM 1015 O O . ALA A 1 121 ? -8.387 4.139 -13.789 1.00 46.50 121 ALA A O 1
ATOM 1016 N N . PRO A 1 122 ? -7.732 5.245 -11.937 1.00 43.38 122 PRO A N 1
ATOM 1017 C CA . PRO A 1 122 ? -6.416 4.629 -11.930 1.00 43.38 122 PRO A CA 1
ATOM 1018 C C . PRO A 1 122 ? -6.597 3.115 -11.829 1.00 43.38 122 PRO A C 1
ATOM 1020 O O . PRO A 1 122 ? -7.185 2.619 -10.868 1.00 43.38 122 PRO A O 1
ATOM 1023 N N . ILE A 1 123 ? -6.124 2.379 -12.838 1.00 48.72 123 ILE A N 1
ATOM 1024 C CA . ILE A 1 123 ? -6.179 0.917 -12.831 1.00 48.72 123 ILE A CA 1
ATOM 1025 C C . ILE A 1 123 ? -5.201 0.437 -11.761 1.00 48.72 123 ILE A C 1
ATOM 1027 O O . ILE A 1 123 ? -3.979 0.587 -11.860 1.00 48.72 123 ILE A O 1
ATOM 1031 N N . ILE A 1 124 ? -5.764 -0.112 -10.689 1.00 50.69 124 ILE A N 1
ATOM 1032 C CA . ILE A 1 124 ? -5.023 -0.622 -9.547 1.00 50.69 124 ILE A CA 1
ATOM 1033 C C . ILE A 1 124 ? -4.554 -2.048 -9.890 1.00 50.69 124 ILE A C 1
ATOM 1035 O O . ILE A 1 124 ? -5.207 -3.005 -9.524 1.00 50.69 124 ILE A O 1
ATOM 1039 N N . ASN A 1 125 ? -3.421 -2.218 -10.580 1.00 49.78 125 ASN A N 1
ATOM 1040 C CA . ASN A 1 125 ? -2.718 -3.509 -10.658 1.00 49.78 125 ASN A CA 1
ATOM 1041 C C . ASN A 1 125 ? -2.212 -3.976 -9.278 1.00 49.78 125 ASN A C 1
ATOM 1043 O O . ASN A 1 125 ? -1.220 -3.443 -8.780 1.00 49.78 125 ASN A O 1
ATOM 1047 N N . VAL A 1 126 ? -2.867 -4.965 -8.664 1.00 53.62 126 VAL A N 1
ATOM 1048 C CA . VAL A 1 126 ? -2.499 -5.561 -7.355 1.00 53.62 126 VAL A CA 1
ATOM 1049 C C . VAL A 1 126 ? -1.403 -6.644 -7.444 1.00 53.62 126 VAL A C 1
ATOM 1051 O O . VAL A 1 126 ? -1.046 -7.266 -6.450 1.00 53.62 126 VAL A O 1
ATOM 1054 N N . GLY A 1 127 ? -0.798 -6.843 -8.614 1.00 48.00 127 GLY A N 1
ATOM 1055 C CA . GLY A 1 127 ? 0.291 -7.806 -8.798 1.00 48.00 127 GLY A CA 1
ATOM 1056 C C . GLY A 1 127 ? 1.666 -7.262 -8.407 1.00 48.00 127 GLY A C 1
ATOM 1057 O O . GLY A 1 127 ? 2.059 -6.178 -8.838 1.00 48.00 127 GLY A O 1
ATOM 1058 N N . ASP A 1 128 ? 2.417 -8.049 -7.642 1.00 51.38 128 ASP A N 1
ATOM 1059 C CA . ASP A 1 128 ? 3.822 -7.794 -7.338 1.00 51.38 128 ASP A CA 1
ATOM 1060 C C . ASP A 1 128 ? 4.658 -7.868 -8.636 1.00 51.38 128 ASP A C 1
ATOM 1062 O O . ASP A 1 128 ? 4.696 -8.899 -9.311 1.00 51.38 128 ASP A O 1
ATOM 1066 N N . ARG A 1 129 ? 5.336 -6.777 -9.026 1.00 51.53 129 ARG A N 1
ATOM 1067 C CA . ARG A 1 129 ? 6.249 -6.753 -10.196 1.00 51.53 129 ARG A CA 1
ATOM 1068 C C . ARG A 1 129 ? 7.590 -7.466 -9.917 1.00 51.53 129 ARG A C 1
ATOM 1070 O O . ARG A 1 129 ? 8.504 -7.400 -10.737 1.00 51.53 129 ARG A O 1
ATOM 1077 N N . GLY A 1 130 ? 7.726 -8.165 -8.788 1.00 51.59 130 GLY A N 1
ATOM 1078 C CA . GLY A 1 130 ? 8.973 -8.761 -8.287 1.00 51.59 130 GLY A CA 1
ATOM 1079 C C . GLY A 1 130 ? 9.525 -10.005 -9.011 1.00 51.59 130 GLY A C 1
ATOM 1080 O O . GLY A 1 130 ? 10.438 -10.638 -8.489 1.00 51.59 130 GLY A O 1
ATOM 1081 N N . GLY A 1 131 ? 9.018 -10.389 -10.189 1.00 53.47 131 GLY A N 1
ATOM 1082 C CA . GLY A 1 131 ? 9.350 -11.676 -10.831 1.00 53.47 131 GLY A CA 1
ATOM 1083 C C . GLY A 1 131 ? 10.414 -11.658 -11.941 1.00 53.47 131 GLY A C 1
ATOM 1084 O O . GLY A 1 131 ? 10.793 -12.724 -12.435 1.00 53.47 131 GLY A O 1
ATOM 1085 N N . SER A 1 132 ? 10.905 -10.492 -12.378 1.00 60.62 132 SER A N 1
ATOM 1086 C CA . SER A 1 132 ? 11.761 -10.411 -13.579 1.00 60.62 132 SER A CA 1
ATOM 1087 C C . SER A 1 132 ? 13.137 -11.061 -13.382 1.00 60.62 132 SER A C 1
ATOM 1089 O O . SER A 1 132 ? 13.579 -11.841 -14.224 1.00 60.62 132 SER A O 1
ATOM 1091 N N . TRP A 1 133 ? 13.795 -10.812 -12.247 1.00 73.00 133 TRP A N 1
ATOM 1092 C CA . TRP A 1 133 ? 15.132 -11.352 -11.980 1.00 73.00 133 TRP A CA 1
ATOM 1093 C C . TRP A 1 133 ? 15.125 -12.861 -11.714 1.00 73.00 133 TRP A C 1
ATOM 1095 O O . TRP A 1 133 ? 15.997 -13.580 -12.198 1.00 73.00 133 TRP A O 1
ATOM 1105 N N . GLN A 1 134 ? 14.112 -13.362 -11.000 1.00 74.25 134 GLN A N 1
ATOM 1106 C CA . GLN A 1 134 ? 13.940 -14.800 -10.767 1.00 74.25 134 GLN A CA 1
ATOM 1107 C C . GLN A 1 134 ? 13.736 -15.550 -12.087 1.00 74.25 134 GLN A C 1
ATOM 1109 O O . GLN A 1 134 ? 14.356 -16.587 -12.307 1.00 74.25 134 GLN A O 1
ATOM 1114 N N . SER A 1 135 ? 12.942 -14.985 -13.001 1.00 77.50 135 SER A N 1
ATOM 1115 C CA . SER A 1 135 ? 12.708 -15.565 -14.328 1.00 77.50 135 SER A CA 1
ATOM 1116 C C . SER A 1 135 ? 13.994 -15.633 -15.159 1.00 77.50 135 SER A C 1
ATOM 1118 O O . SER A 1 135 ? 14.281 -16.662 -15.771 1.00 77.50 135 SER A O 1
ATOM 1120 N N . LEU A 1 136 ? 14.813 -14.575 -15.131 1.00 84.44 136 LEU A N 1
ATOM 1121 C CA . LEU A 1 136 ? 16.120 -14.557 -15.797 1.00 84.44 136 LEU A CA 1
ATOM 1122 C C . LEU A 1 136 ? 17.097 -15.569 -15.182 1.00 84.44 136 LEU A C 1
ATOM 1124 O O . LEU A 1 136 ? 17.793 -16.269 -15.917 1.00 84.44 136 LEU A O 1
ATOM 1128 N N . ALA A 1 137 ? 17.117 -15.691 -13.852 1.00 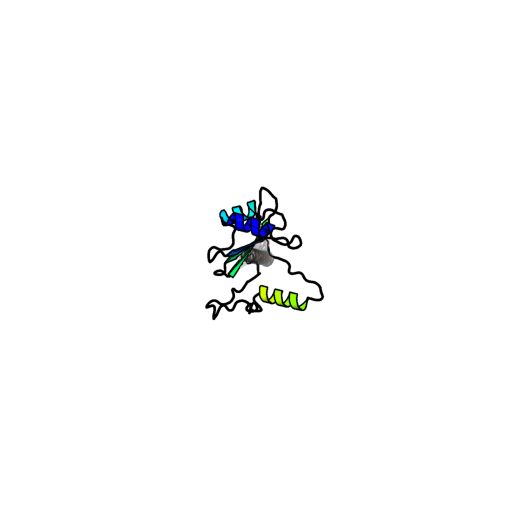86.06 137 ALA A N 1
ATOM 1129 C CA . ALA A 1 137 ? 17.959 -16.656 -13.151 1.00 86.06 137 ALA A CA 1
ATOM 1130 C C . ALA A 1 137 ? 17.570 -18.108 -13.484 1.00 86.06 137 ALA A C 1
ATOM 1132 O O . ALA A 1 137 ? 18.441 -18.925 -13.787 1.00 86.06 137 ALA A O 1
ATOM 1133 N N . VAL A 1 138 ? 16.268 -18.420 -13.501 1.00 87.00 138 VAL A N 1
ATOM 1134 C CA . VAL A 1 138 ? 15.750 -19.745 -13.886 1.00 87.00 138 VAL A CA 1
ATOM 1135 C C . VAL A 1 138 ? 16.083 -20.054 -15.344 1.00 87.00 138 VAL A C 1
ATOM 1137 O O . VAL A 1 138 ? 16.576 -21.141 -15.640 1.00 87.00 138 VAL A O 1
ATOM 1140 N N . MET A 1 139 ? 15.888 -19.097 -16.256 1.00 90.75 139 MET A N 1
ATOM 1141 C CA . MET A 1 139 ? 16.217 -19.286 -17.670 1.00 90.75 139 MET A CA 1
ATOM 1142 C C . MET A 1 139 ? 17.720 -19.541 -17.864 1.00 90.75 139 MET A C 1
ATOM 1144 O O . MET A 1 139 ? 18.102 -20.475 -18.571 1.00 90.75 139 MET A O 1
ATOM 1148 N N . GLY A 1 140 ? 18.580 -18.783 -17.175 1.00 93.75 140 GLY A N 1
ATOM 1149 C CA . GLY A 1 140 ? 20.030 -18.992 -17.176 1.00 93.75 140 GLY A CA 1
ATOM 1150 C C . GLY A 1 140 ? 20.430 -20.382 -16.671 1.00 93.75 140 GLY A C 1
ATOM 1151 O O . GLY A 1 140 ? 21.216 -21.073 -17.321 1.00 93.75 140 GLY A O 1
ATOM 1152 N N . MET A 1 141 ? 19.837 -20.828 -15.560 1.00 95.50 141 MET A N 1
ATOM 1153 C CA . MET A 1 141 ? 20.088 -22.152 -14.984 1.00 95.50 141 MET A CA 1
ATOM 1154 C C . MET A 1 141 ? 19.693 -23.283 -15.943 1.00 95.50 141 MET A C 1
ATOM 1156 O O . MET A 1 141 ? 20.482 -24.204 -16.159 1.00 95.50 141 MET A O 1
ATOM 1160 N N . LEU A 1 142 ? 18.511 -23.201 -16.561 1.00 96.56 142 LEU A N 1
ATOM 1161 C CA . LEU A 1 142 ? 18.040 -24.201 -17.527 1.00 96.56 142 LEU A CA 1
ATOM 1162 C C . LEU A 1 142 ? 18.927 -24.252 -18.777 1.00 96.56 142 LEU A C 1
ATOM 1164 O O . LEU A 1 142 ? 19.245 -25.333 -19.272 1.00 96.56 142 LEU A O 1
ATOM 1168 N N . THR A 1 143 ? 19.389 -23.094 -19.254 1.00 96.38 143 THR A N 1
ATOM 1169 C CA . THR A 1 143 ? 20.282 -23.016 -20.421 1.00 96.38 143 THR A CA 1
ATOM 1170 C C . THR A 1 143 ? 21.632 -23.669 -20.117 1.00 96.38 143 THR A C 1
ATOM 1172 O O . THR A 1 143 ? 22.144 -24.450 -20.920 1.00 96.38 143 THR A O 1
ATOM 1175 N N . ALA A 1 144 ? 22.188 -23.418 -18.927 1.00 96.00 144 ALA A N 1
ATOM 1176 C CA . ALA A 1 144 ? 23.430 -24.042 -18.480 1.00 96.00 144 ALA A CA 1
ATOM 1177 C C . ALA A 1 144 ? 23.300 -25.571 -18.349 1.00 96.00 144 ALA A C 1
ATOM 1179 O O . ALA A 1 144 ? 24.192 -26.302 -18.782 1.00 96.00 144 ALA A O 1
ATOM 1180 N N . GLN A 1 145 ? 22.177 -26.063 -17.814 1.00 95.38 145 GLN A N 1
ATOM 1181 C CA . GLN A 1 145 ? 21.890 -27.500 -17.738 1.00 95.38 145 GLN A CA 1
ATOM 1182 C C . GLN A 1 145 ? 21.805 -28.141 -19.128 1.00 95.38 145 GLN A C 1
ATOM 1184 O O . GLN A 1 145 ? 22.390 -29.202 -19.348 1.00 95.38 145 GLN A O 1
ATOM 1189 N N . PHE A 1 146 ? 21.134 -27.488 -20.080 1.00 96.69 146 PHE A N 1
ATOM 1190 C CA . PHE A 1 146 ? 21.026 -27.984 -21.452 1.00 96.69 146 PHE A CA 1
ATOM 1191 C C . PHE A 1 146 ? 22.398 -28.088 -22.138 1.00 96.69 146 PHE A C 1
ATOM 1193 O O . PHE A 1 146 ? 22.710 -29.111 -22.749 1.00 96.69 146 PHE A O 1
ATOM 1200 N N . LEU A 1 147 ? 23.258 -27.074 -21.978 1.00 96.44 147 LEU A N 1
ATOM 1201 C CA . LEU A 1 147 ? 24.625 -27.090 -22.512 1.00 96.44 147 LEU A CA 1
ATOM 1202 C C . LEU A 1 147 ? 25.483 -28.196 -21.883 1.00 96.44 147 LEU A C 1
ATOM 1204 O O . LEU A 1 147 ? 26.215 -28.884 -22.595 1.00 96.44 147 LEU A O 1
ATOM 1208 N N . LEU A 1 148 ? 25.374 -28.402 -20.568 1.00 95.00 148 LEU A N 1
ATOM 1209 C CA . LEU A 1 148 ? 26.097 -29.462 -19.865 1.00 95.00 148 LEU A CA 1
ATOM 1210 C C . LEU A 1 148 ? 25.698 -30.852 -20.378 1.00 95.00 148 LEU A C 1
ATOM 1212 O O . LEU A 1 148 ? 26.568 -31.674 -20.665 1.00 95.00 148 LEU A O 1
ATOM 1216 N N . LEU A 1 149 ? 24.394 -31.104 -20.530 1.00 95.19 149 LEU A N 1
ATOM 1217 C CA . LEU A 1 149 ? 23.890 -32.362 -21.081 1.00 95.19 149 LEU A CA 1
ATOM 1218 C C . LEU A 1 149 ? 24.356 -32.567 -22.528 1.00 95.19 149 LEU A C 1
ATOM 1220 O O . LEU A 1 149 ? 24.764 -33.672 -22.878 1.00 95.19 149 LEU A O 1
ATOM 1224 N N . GLY A 1 150 ? 24.375 -31.507 -23.341 1.00 94.00 150 GLY A N 1
ATOM 1225 C CA . GLY A 1 150 ? 24.919 -31.546 -24.699 1.00 94.00 150 GLY A CA 1
ATOM 1226 C C . GLY A 1 150 ? 26.408 -31.910 -24.739 1.00 94.00 150 GLY A C 1
ATOM 1227 O O . GLY A 1 150 ? 26.814 -32.750 -25.540 1.00 94.00 150 GLY A O 1
ATOM 1228 N N . LEU A 1 151 ? 27.222 -31.342 -23.842 1.00 93.50 151 LEU A N 1
ATOM 1229 C CA . LEU A 1 151 ? 28.654 -31.654 -23.734 1.00 93.50 151 LEU A CA 1
ATOM 1230 C C . LEU A 1 151 ? 28.912 -33.086 -23.256 1.00 93.50 151 LEU A C 1
ATOM 1232 O O . LEU A 1 151 ? 29.813 -33.753 -23.769 1.00 93.50 151 LEU A O 1
ATOM 1236 N N . LEU A 1 152 ? 28.125 -33.571 -22.294 1.00 91.25 152 LEU A N 1
ATOM 1237 C CA . LEU A 1 152 ? 28.198 -34.956 -21.830 1.00 91.25 152 LEU A CA 1
ATOM 1238 C C . LEU A 1 152 ? 27.814 -35.922 -22.949 1.00 91.25 152 LEU A C 1
ATOM 1240 O O . LEU A 1 152 ? 28.552 -36.871 -23.204 1.00 91.25 152 LEU A O 1
ATOM 1244 N N . ALA A 1 153 ? 26.716 -35.650 -23.659 1.00 90.56 153 ALA A N 1
ATOM 1245 C CA . ALA A 1 153 ? 26.290 -36.440 -24.807 1.00 90.56 153 ALA A CA 1
ATOM 1246 C C . ALA A 1 153 ? 27.367 -36.458 -25.898 1.00 90.56 153 ALA A C 1
ATOM 1248 O O . ALA A 1 153 ? 27.720 -37.530 -26.379 1.00 90.56 153 ALA A O 1
ATOM 1249 N N . TRP A 1 154 ? 27.956 -35.302 -26.224 1.00 87.31 154 TRP A N 1
ATOM 1250 C CA . TRP A 1 154 ? 29.079 -35.213 -27.156 1.00 87.31 154 TRP A CA 1
ATOM 1251 C C . TRP A 1 154 ? 30.237 -36.113 -26.720 1.00 87.31 154 TRP A C 1
ATOM 1253 O O . TRP A 1 154 ? 30.700 -36.939 -27.496 1.00 87.31 154 TRP A O 1
ATOM 1263 N N . LYS A 1 155 ? 30.674 -36.011 -25.461 1.00 86.81 155 LYS A N 1
ATOM 1264 C CA . LYS A 1 155 ? 31.785 -36.817 -24.935 1.00 86.81 155 LYS A CA 1
ATOM 1265 C C . LYS A 1 155 ? 31.493 -38.318 -24.888 1.00 86.81 155 LYS A C 1
ATOM 1267 O O . LYS A 1 155 ? 32.416 -39.101 -25.090 1.00 86.81 155 LYS A O 1
ATOM 1272 N N . LEU A 1 156 ? 30.252 -38.712 -24.610 1.00 85.31 156 LEU A N 1
ATOM 1273 C CA . LEU A 1 156 ? 29.833 -40.114 -24.524 1.00 85.31 156 LEU A CA 1
ATOM 1274 C C . LEU A 1 156 ? 29.617 -40.752 -25.902 1.00 85.31 156 LEU A C 1
ATOM 1276 O O . LEU A 1 156 ? 29.870 -41.942 -26.062 1.00 85.31 156 LEU A O 1
ATOM 1280 N N . LEU A 1 157 ? 29.152 -39.976 -26.884 1.00 85.69 157 LEU A N 1
ATOM 1281 C CA . LEU A 1 157 ? 28.793 -40.473 -28.215 1.00 85.69 157 LEU A CA 1
ATOM 1282 C C . LEU A 1 157 ? 29.923 -40.333 -29.241 1.00 85.69 157 LEU A C 1
ATOM 1284 O O . LEU A 1 157 ? 29.839 -40.961 -30.294 1.00 85.69 157 LEU A O 1
ATOM 1288 N N . THR A 1 158 ? 30.977 -39.548 -28.973 1.00 81.62 158 THR A N 1
ATOM 1289 C CA . THR A 1 158 ? 32.152 -39.492 -29.858 1.00 81.62 158 THR A CA 1
ATOM 1290 C C . THR A 1 158 ? 32.900 -40.830 -29.843 1.00 81.62 158 THR A C 1
ATOM 1292 O O . THR A 1 158 ? 33.458 -41.187 -28.800 1.00 81.62 158 THR A O 1
ATOM 1295 N N . PRO A 1 159 ? 32.962 -41.564 -30.971 1.00 72.88 159 PRO A N 1
ATOM 1296 C CA . PRO A 1 159 ? 33.698 -42.819 -31.049 1.00 72.88 159 PRO A CA 1
ATOM 1297 C C . PRO A 1 159 ? 35.188 -42.569 -30.810 1.00 72.88 159 PRO A C 1
ATOM 1299 O O . PRO A 1 159 ? 35.765 -41.642 -31.383 1.00 72.88 159 PRO A O 1
ATOM 1302 N N . GLN A 1 160 ? 35.824 -43.393 -29.977 1.00 71.25 160 GLN A N 1
ATOM 1303 C CA . GLN A 1 160 ? 37.275 -43.332 -29.813 1.00 71.25 160 GLN A CA 1
ATOM 1304 C C . GLN A 1 160 ? 37.953 -43.786 -31.113 1.00 71.25 160 GLN A C 1
ATOM 1306 O O . GLN A 1 160 ? 37.530 -44.793 -31.693 1.00 71.25 160 GLN A O 1
ATOM 1311 N N . PRO A 1 161 ? 39.001 -43.086 -31.583 1.00 67.38 161 PRO A N 1
ATOM 1312 C CA . PRO A 1 161 ? 39.763 -43.543 -32.731 1.00 67.38 161 PRO A CA 1
ATOM 1313 C C . PRO A 1 161 ? 40.385 -44.903 -32.401 1.00 67.38 161 PRO A C 1
ATOM 1315 O O . PRO A 1 161 ? 41.091 -45.054 -31.403 1.00 67.38 161 PRO A O 1
ATOM 1318 N N . VAL A 1 162 ? 40.096 -45.904 -33.234 1.00 65.56 162 VAL A N 1
ATOM 1319 C CA . VAL A 1 162 ? 40.664 -47.247 -33.100 1.00 65.56 162 VAL A CA 1
ATOM 1320 C C . VAL A 1 162 ? 42.179 -47.131 -33.255 1.00 65.56 162 VAL A C 1
ATOM 1322 O O . VAL A 1 162 ? 42.692 -46.854 -34.339 1.00 65.56 162 VAL A O 1
ATOM 1325 N N . MET A 1 163 ? 42.901 -47.317 -32.152 1.00 61.75 163 MET A N 1
ATOM 1326 C CA . MET A 1 163 ? 44.352 -47.449 -32.161 1.00 61.75 163 MET A CA 1
ATOM 1327 C C . MET A 1 163 ? 44.698 -48.730 -32.917 1.00 61.75 163 MET A C 1
ATOM 1329 O O . MET A 1 163 ? 44.532 -49.827 -32.390 1.00 61.75 163 MET A O 1
ATOM 1333 N N . VAL A 1 164 ? 45.169 -48.593 -34.157 1.00 61.16 164 VAL A N 1
ATOM 1334 C CA . VAL A 1 164 ? 45.777 -49.700 -34.901 1.00 61.16 164 VAL A CA 1
ATOM 1335 C C . VAL A 1 164 ? 46.997 -50.163 -34.102 1.00 61.16 164 VAL A C 1
ATOM 1337 O O . VAL A 1 164 ? 48.018 -49.473 -34.045 1.00 61.16 164 VAL A O 1
ATOM 1340 N N . THR A 1 165 ? 46.870 -51.298 -33.417 1.00 67.56 165 THR A N 1
ATOM 1341 C CA . THR A 1 165 ? 47.942 -51.918 -32.638 1.00 67.56 165 THR A CA 1
ATOM 1342 C C . THR A 1 165 ? 49.111 -52.278 -33.553 1.00 67.56 165 THR A C 1
ATOM 1344 O O . THR A 1 165 ? 48.923 -52.646 -34.712 1.00 67.56 165 THR A O 1
ATOM 1347 N N . GLY A 1 166 ? 50.338 -52.176 -33.029 1.00 59.47 166 GLY A N 1
ATOM 1348 C CA . GLY A 1 166 ? 51.585 -52.366 -33.784 1.00 59.47 166 GLY A CA 1
ATOM 1349 C C . GLY A 1 166 ? 51.681 -53.678 -34.574 1.00 59.47 166 GLY A C 1
ATOM 1350 O O . GLY A 1 166 ? 52.384 -53.709 -35.577 1.00 59.47 166 GLY A O 1
ATOM 1351 N N . ALA A 1 167 ? 50.905 -54.700 -34.199 1.00 59.56 167 ALA A N 1
ATOM 1352 C CA . ALA A 1 167 ? 50.783 -55.954 -34.938 1.00 59.56 167 ALA A CA 1
ATOM 1353 C C . ALA A 1 167 ? 50.285 -55.753 -36.382 1.00 59.56 167 ALA A C 1
ATOM 1355 O O . ALA A 1 167 ? 50.825 -56.362 -37.298 1.00 59.56 167 ALA A O 1
ATOM 1356 N N . GLN A 1 168 ? 49.324 -54.850 -36.622 1.00 60.44 168 GLN A N 1
ATOM 1357 C CA . GLN A 1 168 ? 48.810 -54.600 -37.975 1.00 60.44 168 GLN A CA 1
ATOM 1358 C C . GLN A 1 168 ? 49.871 -53.931 -38.863 1.00 60.44 168 GLN A C 1
ATOM 1360 O O . GLN A 1 168 ? 50.024 -54.275 -40.028 1.00 60.44 168 GLN A O 1
ATOM 1365 N N . ARG A 1 169 ? 50.671 -53.025 -38.281 1.00 62.53 169 ARG A N 1
ATOM 1366 C CA . ARG A 1 169 ? 51.777 -52.355 -38.985 1.00 62.53 169 ARG A CA 1
ATOM 1367 C C . ARG A 1 169 ? 52.909 -53.314 -39.345 1.00 62.53 169 ARG A C 1
ATOM 1369 O O . ARG A 1 169 ? 53.613 -53.070 -40.320 1.00 62.53 169 ARG A O 1
ATOM 1376 N N . GLU A 1 170 ? 53.115 -54.360 -38.551 1.00 62.56 170 GLU A N 1
ATOM 1377 C CA . GLU A 1 170 ? 54.133 -55.378 -38.812 1.00 62.56 170 GLU A CA 1
ATOM 1378 C C . GLU A 1 170 ? 53.684 -56.346 -39.914 1.00 62.56 170 GLU A C 1
ATOM 1380 O O . GLU A 1 170 ? 54.471 -56.647 -40.809 1.00 62.56 170 GLU A O 1
ATOM 1385 N N . VAL A 1 171 ? 52.399 -56.724 -39.932 1.00 68.00 171 VAL A N 1
ATOM 1386 C CA . VAL A 1 171 ? 51.794 -57.502 -41.028 1.00 68.00 171 VAL A CA 1
ATOM 1387 C C . VAL A 1 171 ? 51.842 -56.727 -42.350 1.00 68.00 171 VAL A C 1
ATOM 1389 O O . VAL A 1 171 ? 52.271 -57.282 -43.360 1.00 68.00 171 VAL A O 1
ATOM 1392 N N . ASP A 1 172 ? 51.510 -55.433 -42.343 1.00 69.81 172 ASP A N 1
ATOM 1393 C CA . ASP A 1 172 ? 51.580 -54.589 -43.545 1.00 69.81 172 ASP A CA 1
ATOM 1394 C C . ASP A 1 172 ? 53.031 -54.375 -44.024 1.00 69.81 172 ASP A C 1
ATOM 1396 O O . ASP A 1 172 ? 53.297 -54.347 -45.227 1.00 69.81 172 ASP A O 1
ATOM 1400 N N . ARG A 1 173 ? 54.001 -54.276 -43.099 1.00 70.00 173 ARG A N 1
ATOM 1401 C CA . ARG A 1 173 ? 55.436 -54.212 -43.441 1.00 70.00 173 ARG A CA 1
ATOM 1402 C C . ARG A 1 173 ? 55.944 -55.502 -44.073 1.00 70.00 173 ARG A C 1
ATOM 1404 O O . ARG A 1 173 ? 56.705 -55.431 -45.034 1.00 70.00 173 ARG A O 1
ATOM 1411 N N . LEU A 1 174 ? 55.555 -56.653 -43.529 1.00 68.88 174 LEU A N 1
ATOM 1412 C CA . LEU A 1 174 ? 55.966 -57.958 -44.047 1.00 68.88 174 LEU A CA 1
ATOM 1413 C C . LEU A 1 174 ? 55.331 -58.232 -45.416 1.00 68.88 174 LEU A C 1
ATOM 1415 O O . LEU A 1 174 ? 56.014 -58.734 -46.305 1.00 68.88 174 LEU A O 1
ATOM 1419 N N . ALA A 1 175 ? 54.076 -57.822 -45.625 1.00 69.81 175 ALA A N 1
ATOM 1420 C CA . ALA A 1 175 ? 53.414 -57.901 -46.927 1.00 69.81 175 ALA A CA 1
ATOM 1421 C C . ALA A 1 175 ? 54.092 -57.008 -47.986 1.00 69.81 175 ALA A C 1
ATOM 1423 O O . ALA A 1 175 ? 54.239 -57.420 -49.133 1.00 69.81 175 ALA A O 1
ATOM 1424 N N . ALA A 1 176 ? 54.567 -55.816 -47.604 1.00 69.12 176 ALA A N 1
ATOM 1425 C CA . ALA A 1 176 ? 55.268 -54.903 -48.510 1.00 69.12 176 ALA A CA 1
ATOM 1426 C C . ALA A 1 176 ? 56.706 -55.337 -48.862 1.00 69.12 176 ALA A C 1
ATOM 1428 O O . ALA A 1 176 ? 57.254 -54.855 -49.846 1.00 69.12 176 ALA A O 1
ATOM 1429 N N . GLN A 1 177 ? 57.329 -56.225 -48.079 1.00 66.31 177 GLN A N 1
ATOM 1430 C CA . GLN A 1 177 ? 58.657 -56.788 -48.377 1.00 66.31 177 GLN A CA 1
ATOM 1431 C C . GLN A 1 177 ? 58.608 -58.024 -49.291 1.00 66.31 177 GLN A C 1
ATOM 1433 O O . GLN A 1 177 ? 59.658 -58.501 -49.716 1.00 66.31 177 GLN A O 1
ATOM 1438 N N . GLN A 1 178 ? 57.413 -58.551 -49.579 1.00 61.31 178 GLN A N 1
ATOM 1439 C CA . GLN A 1 178 ? 57.199 -59.713 -50.450 1.00 61.31 178 GLN A CA 1
ATOM 1440 C C . GLN A 1 178 ? 56.661 -59.349 -51.849 1.00 61.31 178 GLN A C 1
ATOM 1442 O O . GLN A 1 178 ? 56.345 -60.255 -52.621 1.00 61.31 178 GLN A O 1
ATOM 1447 N N . ALA A 1 179 ? 56.575 -58.055 -52.179 1.00 52.31 179 ALA A N 1
ATOM 1448 C CA . ALA A 1 179 ? 56.230 -57.529 -53.504 1.00 52.31 179 ALA A CA 1
ATOM 1449 C C . ALA A 1 179 ? 57.458 -56.889 -54.166 1.00 52.31 179 ALA A C 1
ATOM 1451 O O . ALA A 1 179 ? 57.590 -57.033 -55.401 1.00 52.31 179 ALA A O 1
#

Sequence (179 aa):
ETWEKITRERELFPAELQMVGWYHTHPDWGVFLSHMDMFICDHFFNKPLDVALVIDPCRGDRGWFQWTGDPNERVRRTGGFYLTASRFRANELQRYTQILEGKLDMARETRFPIGDAPYPAPIINVGDRGGSWQSLAVMGMLTAQFLLLGLLAWKLLTPQPVMVTGAQREVDRLAAQQA